Protein AF-Q9AFC3-F1 (afdb_monomer_lite)

Sequence (110 aa):
VQGFGNVGSNTAKHLERMSGNILSISEYDKEKGVYTIYNENGFNISELISHFEKYNTLYNYKNAKHISIDQFYSLDVDVIIPCALENSITEDEAQKIRAKLIVEGANGPT

pLDDT: mean 95.54, std 3.53, range [75.62, 98.69]

Structure (mmCIF, N/CA/C/O backbone):
data_AF-Q9AFC3-F1
#
_entry.id   AF-Q9AFC3-F1
#
loop_
_atom_site.group_PDB
_atom_site.id
_atom_site.type_symbol
_atom_site.label_atom_id
_atom_site.label_alt_id
_atom_site.label_comp_id
_atom_site.label_asym_id
_atom_site.label_entity_id
_atom_site.label_seq_id
_atom_site.pdbx_PDB_ins_code
_atom_site.Cartn_x
_atom_site.Cartn_y
_atom_site.Cartn_z
_atom_site.occupancy
_atom_site.B_iso_or_equiv
_atom_site.auth_seq_id
_atom_site.auth_comp_id
_atom_site.auth_asym_id
_atom_site.auth_atom_id
_atom_site.pdbx_PDB_model_num
ATOM 1 N N . VAL A 1 1 ? -2.226 -3.101 0.199 1.00 97.69 1 VAL A N 1
ATOM 2 C CA . VAL A 1 1 ? -0.898 -3.511 0.725 1.00 97.69 1 VAL A CA 1
ATOM 3 C C . VAL A 1 1 ? -0.185 -2.266 1.226 1.00 97.69 1 VAL A C 1
ATOM 5 O O . VAL A 1 1 ? -0.224 -1.261 0.531 1.00 97.69 1 VAL A O 1
ATOM 8 N N . GLN A 1 2 ? 0.395 -2.283 2.420 1.00 97.69 2 GLN A N 1
ATOM 9 C CA . GLN A 1 2 ? 1.162 -1.153 2.954 1.00 97.69 2 GLN A CA 1
ATOM 10 C C . GLN A 1 2 ? 2.640 -1.553 2.997 1.00 97.69 2 GLN A C 1
ATOM 12 O O . GLN A 1 2 ? 2.987 -2.544 3.626 1.00 97.69 2 GLN A O 1
ATOM 17 N N . GLY A 1 3 ? 3.493 -0.804 2.308 1.00 96.75 3 GLY A N 1
ATOM 18 C CA . GLY A 1 3 ? 4.868 -1.173 1.986 1.00 96.75 3 GLY A CA 1
ATOM 19 C C . GLY A 1 3 ? 4.946 -1.971 0.683 1.00 96.75 3 GLY A C 1
ATOM 20 O O . GLY A 1 3 ? 4.213 -2.940 0.479 1.00 96.75 3 GLY A O 1
ATOM 21 N N . PHE A 1 4 ? 5.856 -1.575 -0.200 1.00 97.12 4 PHE A N 1
ATOM 22 C CA . PHE A 1 4 ? 6.107 -2.182 -1.508 1.00 97.12 4 PHE A CA 1
ATOM 23 C C . PHE A 1 4 ? 7.583 -2.570 -1.706 1.00 97.12 4 PHE A C 1
ATOM 25 O O . PHE A 1 4 ? 8.044 -2.787 -2.824 1.00 97.12 4 PHE A O 1
ATOM 32 N N . GLY A 1 5 ? 8.318 -2.742 -0.601 1.00 93.12 5 GLY A N 1
ATOM 33 C CA . GLY A 1 5 ? 9.630 -3.392 -0.578 1.00 93.12 5 GLY A CA 1
ATOM 34 C C . GLY A 1 5 ? 9.553 -4.907 -0.819 1.00 93.12 5 GLY A C 1
ATOM 35 O O . GLY A 1 5 ? 8.580 -5.421 -1.372 1.00 93.12 5 GLY A O 1
ATOM 36 N N . ASN A 1 6 ? 10.566 -5.659 -0.377 1.00 93.94 6 ASN A N 1
ATOM 37 C CA . ASN A 1 6 ? 10.685 -7.096 -0.672 1.00 93.94 6 ASN A CA 1
ATOM 38 C C . ASN A 1 6 ? 9.443 -7.917 -0.296 1.00 93.94 6 ASN A C 1
ATOM 40 O O . ASN A 1 6 ? 8.961 -8.690 -1.121 1.00 93.94 6 ASN A O 1
ATOM 44 N N . VAL A 1 7 ? 8.915 -7.756 0.921 1.00 96.00 7 VAL A N 1
ATOM 45 C CA . VAL A 1 7 ? 7.739 -8.518 1.370 1.00 96.00 7 VAL A CA 1
ATOM 46 C C . VAL A 1 7 ? 6.494 -8.067 0.609 1.00 96.00 7 VAL A C 1
ATOM 48 O O . VAL A 1 7 ? 5.853 -8.881 -0.047 1.00 96.00 7 VAL A O 1
ATOM 51 N N . GLY A 1 8 ? 6.185 -6.767 0.624 1.00 97.19 8 GLY A N 1
ATOM 52 C CA . GLY A 1 8 ? 4.963 -6.233 0.019 1.00 97.19 8 GLY A CA 1
ATOM 53 C C . GLY A 1 8 ? 4.844 -6.489 -1.487 1.00 97.19 8 GLY A C 1
ATOM 54 O O . GLY A 1 8 ? 3.800 -6.952 -1.950 1.00 97.19 8 GLY A O 1
ATOM 55 N N . SER A 1 9 ? 5.920 -6.266 -2.249 1.00 97.00 9 SER A N 1
ATOM 56 C CA . SER A 1 9 ? 5.934 -6.502 -3.702 1.00 97.00 9 SER A CA 1
ATOM 57 C C . SER A 1 9 ? 5.804 -7.987 -4.056 1.00 97.00 9 SER A C 1
ATOM 59 O O . SER A 1 9 ? 5.028 -8.343 -4.948 1.00 97.00 9 SER A O 1
ATOM 61 N N . ASN A 1 10 ? 6.485 -8.884 -3.331 1.00 97.06 10 ASN A N 1
ATOM 62 C CA . ASN A 1 10 ? 6.326 -10.323 -3.542 1.00 97.06 10 ASN A CA 1
ATOM 63 C C . ASN A 1 10 ? 4.928 -10.794 -3.143 1.00 97.06 10 ASN A C 1
ATOM 65 O O . ASN A 1 10 ? 4.335 -11.578 -3.883 1.00 97.06 10 ASN A O 1
ATOM 69 N N . THR A 1 11 ? 4.369 -10.305 -2.037 1.00 96.94 11 THR A N 1
ATOM 70 C CA . THR A 1 11 ? 2.993 -10.622 -1.640 1.00 96.94 11 THR A CA 1
ATOM 71 C C . THR A 1 11 ? 2.001 -10.195 -2.719 1.00 96.94 11 THR A C 1
ATOM 73 O O . THR A 1 11 ? 1.208 -11.019 -3.173 1.00 96.94 11 THR A O 1
ATOM 76 N N . ALA A 1 12 ? 2.095 -8.956 -3.215 1.00 97.19 12 ALA A N 1
ATOM 77 C CA . ALA A 1 12 ? 1.250 -8.470 -4.306 1.00 97.19 12 ALA A CA 1
ATOM 78 C C . ALA A 1 12 ? 1.373 -9.349 -5.566 1.00 97.19 12 ALA A C 1
ATOM 80 O O . ALA A 1 12 ? 0.366 -9.717 -6.167 1.00 97.19 12 ALA A O 1
ATOM 81 N N . LYS A 1 13 ? 2.596 -9.758 -5.927 1.00 96.69 13 LYS A N 1
ATOM 82 C CA . LYS A 1 13 ? 2.860 -10.625 -7.085 1.00 96.69 13 LYS A CA 1
ATOM 83 C C . LYS A 1 13 ? 2.240 -12.017 -6.945 1.00 96.69 13 LYS A C 1
ATOM 85 O O . LYS A 1 13 ? 1.757 -12.578 -7.926 1.00 96.69 13 LYS A O 1
ATOM 90 N N . HIS A 1 14 ? 2.272 -12.607 -5.750 1.00 96.31 14 HIS A N 1
ATOM 91 C CA . HIS A 1 14 ? 1.650 -13.913 -5.512 1.00 96.31 14 HIS A CA 1
ATOM 92 C C . HIS A 1 14 ? 0.124 -13.811 -5.484 1.00 96.31 14 HIS A C 1
ATOM 94 O O . HIS A 1 14 ? -0.539 -14.676 -6.050 1.00 96.31 14 HIS A O 1
ATOM 100 N N 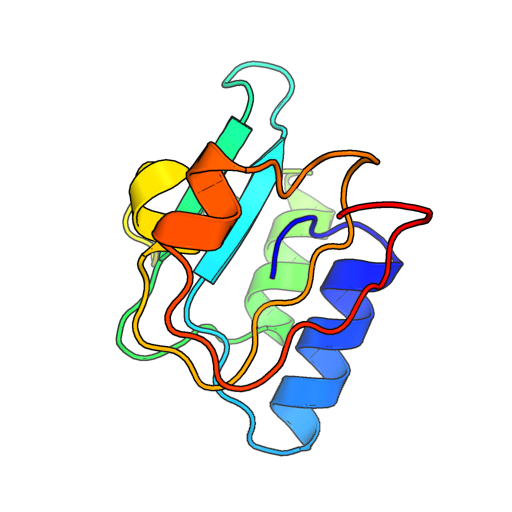. LEU A 1 15 ? -0.427 -12.733 -4.919 1.00 95.50 15 LEU A N 1
ATOM 101 C CA . LEU A 1 15 ? -1.866 -12.476 -4.947 1.00 95.50 15 LEU A CA 1
ATOM 102 C C . LEU A 1 15 ? -2.386 -12.301 -6.374 1.00 95.50 15 LEU A C 1
ATOM 104 O O . LEU A 1 15 ? -3.374 -12.940 -6.717 1.00 95.50 15 LEU A O 1
ATOM 108 N N . GLU A 1 16 ? -1.692 -11.541 -7.228 1.00 94.50 16 GLU A N 1
ATOM 109 C CA . GLU A 1 16 ? -2.050 -11.399 -8.650 1.00 94.50 16 GLU A CA 1
ATOM 110 C C . GLU A 1 16 ? -2.132 -12.771 -9.348 1.00 94.50 16 GLU A C 1
ATOM 112 O O . GLU A 1 16 ? -3.103 -13.071 -10.042 1.00 94.50 16 GLU A O 1
ATOM 117 N N . ARG A 1 17 ? -1.167 -13.668 -9.093 1.00 94.56 17 ARG A N 1
ATOM 118 C CA . ARG A 1 17 ? -1.172 -15.046 -9.634 1.00 94.56 17 ARG A CA 1
ATOM 119 C C . ARG A 1 17 ? -2.336 -15.896 -9.130 1.00 94.56 17 ARG A C 1
ATOM 121 O O . ARG A 1 17 ? -2.744 -16.833 -9.810 1.00 94.56 17 ARG A O 1
ATOM 128 N N . MET A 1 18 ? -2.860 -15.579 -7.952 1.00 95.00 18 MET A N 1
ATOM 129 C CA . MET A 1 18 ? -4.037 -16.219 -7.365 1.00 95.00 18 MET A CA 1
ATOM 130 C C . MET A 1 18 ? -5.347 -15.542 -7.796 1.00 95.00 18 MET A C 1
ATOM 132 O O . MET A 1 18 ? -6.390 -15.819 -7.214 1.00 95.00 18 MET A O 1
ATOM 136 N N . SER A 1 19 ? -5.314 -14.677 -8.820 1.00 93.69 19 SER A N 1
ATOM 137 C CA . SER A 1 19 ? -6.449 -13.849 -9.264 1.00 93.69 19 SER A CA 1
ATOM 138 C C . SER A 1 19 ? -6.939 -12.846 -8.210 1.00 93.69 19 SER A C 1
ATOM 140 O O . SER A 1 19 ? -8.065 -12.357 -8.285 1.00 93.69 19 SER A O 1
ATOM 142 N N . GLY A 1 20 ? -6.100 -12.532 -7.222 1.00 95.12 20 GLY A N 1
ATOM 143 C CA . GLY A 1 20 ? -6.339 -11.458 -6.270 1.00 95.12 20 GLY A CA 1
ATOM 144 C C . GLY A 1 20 ? -6.186 -10.101 -6.947 1.00 95.12 20 GLY A C 1
ATOM 145 O O . GLY A 1 20 ? -5.254 -9.886 -7.721 1.00 95.12 20 GLY A O 1
ATOM 146 N N . ASN A 1 21 ? -7.096 -9.181 -6.633 1.00 96.25 21 ASN A N 1
ATOM 147 C CA . ASN A 1 21 ? -7.078 -7.837 -7.188 1.00 96.25 21 ASN A CA 1
ATOM 148 C C . ASN A 1 21 ? -6.458 -6.840 -6.198 1.00 96.25 21 ASN A C 1
ATOM 150 O O . ASN A 1 21 ? -6.970 -6.655 -5.093 1.00 96.25 21 ASN A O 1
ATOM 154 N N . ILE A 1 22 ? -5.357 -6.189 -6.578 1.00 97.88 22 ILE A N 1
ATOM 155 C CA . ILE A 1 22 ? -4.672 -5.225 -5.713 1.00 97.88 22 ILE A CA 1
ATOM 156 C C . ILE A 1 22 ? -5.177 -3.828 -6.060 1.00 97.88 22 ILE A C 1
ATOM 158 O O . ILE A 1 22 ? -4.781 -3.250 -7.070 1.00 97.88 22 ILE A O 1
ATOM 162 N N . LEU A 1 23 ? -6.029 -3.277 -5.196 1.00 98.19 23 LEU A N 1
ATOM 163 C CA . LEU A 1 23 ? -6.634 -1.957 -5.406 1.00 98.19 23 LEU A CA 1
ATOM 164 C C . LEU A 1 23 ? -5.758 -0.799 -4.925 1.00 98.19 23 LEU A C 1
ATOM 166 O O . LEU A 1 23 ? -5.877 0.315 -5.429 1.00 98.19 23 LEU A O 1
ATOM 170 N N . SER A 1 24 ? -4.908 -1.025 -3.919 1.00 98.44 24 SER A N 1
ATOM 171 C CA . SER A 1 24 ? -4.147 0.054 -3.288 1.00 98.44 24 SER A CA 1
ATOM 172 C C . SER A 1 24 ? -2.810 -0.385 -2.704 1.00 98.44 24 SER A C 1
ATOM 174 O O . SER A 1 24 ? -2.695 -1.460 -2.095 1.00 98.44 24 SER A O 1
ATOM 176 N N . ILE A 1 25 ? -1.815 0.489 -2.865 1.00 98.38 25 ILE A N 1
ATOM 177 C CA . ILE A 1 25 ? -0.481 0.379 -2.276 1.00 98.38 25 ILE A CA 1
ATOM 178 C C . ILE A 1 25 ? -0.151 1.691 -1.564 1.00 98.38 25 ILE A C 1
ATOM 180 O O . ILE A 1 25 ? -0.213 2.756 -2.178 1.00 98.38 25 ILE A O 1
ATOM 184 N N . SER A 1 26 ? 0.209 1.604 -0.286 1.00 98.12 26 SER A N 1
ATOM 185 C CA . SER A 1 26 ? 0.786 2.716 0.475 1.00 98.12 26 SER A CA 1
ATOM 186 C C . SER A 1 26 ? 2.294 2.526 0.599 1.00 98.12 26 SER A C 1
ATOM 188 O O . SER A 1 26 ? 2.739 1.407 0.844 1.00 98.12 26 SER A O 1
ATOM 190 N N . GLU A 1 27 ? 3.081 3.579 0.401 1.00 97.62 27 GLU A N 1
ATOM 191 C CA . GLU A 1 27 ? 4.545 3.528 0.411 1.00 97.62 27 GLU A CA 1
ATOM 192 C C . GLU A 1 27 ? 5.139 4.876 0.854 1.00 97.62 27 GLU A C 1
ATOM 194 O O . GLU A 1 27 ? 4.459 5.901 0.885 1.00 97.62 27 GLU A O 1
ATOM 199 N N . TYR A 1 28 ? 6.418 4.875 1.214 1.00 96.38 28 TYR A N 1
ATOM 200 C CA . TYR A 1 28 ? 7.199 6.056 1.544 1.00 96.38 28 TYR A CA 1
ATOM 201 C C . TYR A 1 28 ? 8.075 6.504 0.368 1.00 96.38 28 TYR A C 1
ATOM 203 O O . TYR A 1 28 ? 8.830 5.730 -0.220 1.00 96.38 28 TYR A O 1
ATOM 211 N N . ASP A 1 29 ? 8.008 7.792 0.049 1.00 95.81 29 ASP A N 1
ATOM 212 C CA . ASP A 1 29 ? 8.916 8.476 -0.865 1.00 95.81 29 ASP A CA 1
ATOM 213 C C . ASP A 1 29 ? 9.788 9.460 -0.075 1.00 95.81 29 ASP A C 1
ATOM 215 O O . ASP A 1 29 ? 9.312 10.148 0.829 1.00 95.81 29 ASP A O 1
ATOM 219 N N . LYS A 1 30 ? 11.072 9.559 -0.431 1.00 93.94 30 LYS A N 1
ATOM 220 C CA . LYS A 1 30 ? 12.036 10.408 0.289 1.00 93.94 30 LYS A CA 1
ATOM 221 C C . LYS A 1 30 ? 11.688 11.898 0.244 1.00 93.94 30 LYS A C 1
ATOM 223 O O . LYS A 1 30 ? 12.013 12.616 1.184 1.00 93.94 30 LYS A O 1
ATOM 228 N N . GLU A 1 31 ? 11.069 12.368 -0.836 1.00 95.62 31 GLU A N 1
ATOM 229 C CA . GLU A 1 31 ? 10.727 13.780 -1.032 1.00 95.62 31 GLU A CA 1
ATOM 230 C C . GLU A 1 31 ? 9.266 14.080 -0.690 1.00 95.62 31 GLU A C 1
ATOM 232 O O . GLU A 1 31 ? 8.944 15.204 -0.304 1.00 95.62 31 GLU A O 1
ATOM 237 N N . LYS A 1 32 ? 8.368 13.103 -0.865 1.00 95.38 32 LYS A N 1
ATOM 238 C CA . LYS A 1 32 ? 6.918 13.291 -0.672 1.00 95.38 32 LYS A CA 1
ATOM 239 C C . LYS A 1 32 ? 6.399 12.771 0.664 1.00 95.38 32 LYS A C 1
ATOM 241 O O . LYS A 1 32 ? 5.286 13.123 1.043 1.00 95.38 32 LYS A O 1
ATOM 246 N N . GLY A 1 33 ? 7.192 11.979 1.382 1.00 96.12 33 GLY A N 1
ATOM 247 C CA . GLY A 1 33 ? 6.753 11.275 2.581 1.00 96.12 33 GLY A CA 1
ATOM 248 C C . GLY A 1 33 ? 5.869 10.076 2.241 1.00 96.12 33 GLY A C 1
ATOM 249 O O . GLY A 1 33 ? 5.990 9.484 1.170 1.00 96.12 33 GLY A O 1
ATOM 250 N N . VAL A 1 34 ? 4.982 9.703 3.165 1.00 96.31 34 VAL A N 1
ATOM 251 C CA . VAL A 1 34 ? 4.013 8.621 2.941 1.00 96.31 34 VAL A CA 1
ATOM 252 C C . VAL A 1 34 ? 2.992 9.053 1.891 1.00 96.31 34 VAL A C 1
ATOM 254 O O . VAL A 1 34 ? 2.384 10.117 1.998 1.00 96.31 34 VAL A O 1
ATOM 257 N N . TYR A 1 35 ? 2.775 8.204 0.896 1.00 98.00 35 TYR A N 1
ATOM 258 C CA . TYR A 1 35 ? 1.757 8.378 -0.130 1.00 98.00 35 TYR A CA 1
ATOM 259 C C . TYR A 1 35 ? 1.032 7.058 -0.374 1.00 98.00 35 TYR A C 1
ATOM 261 O O . TYR A 1 35 ? 1.533 5.977 -0.065 1.00 98.00 35 TYR A O 1
ATOM 269 N N . THR A 1 36 ? -0.162 7.145 -0.950 1.00 98.56 36 THR A N 1
ATOM 270 C CA . THR A 1 36 ? -0.954 5.964 -1.280 1.00 98.56 36 THR A CA 1
ATOM 271 C C . THR A 1 36 ? -1.522 6.098 -2.677 1.00 98.56 36 THR A C 1
ATOM 273 O O . THR A 1 36 ? -2.210 7.070 -2.989 1.00 98.56 36 THR A O 1
ATOM 276 N N . ILE A 1 37 ? -1.267 5.084 -3.499 1.00 98.62 37 ILE A N 1
ATOM 277 C CA . ILE A 1 37 ? -1.867 4.942 -4.820 1.00 98.62 37 ILE A CA 1
ATOM 278 C C . ILE A 1 37 ? -3.097 4.034 -4.759 1.00 98.62 37 ILE A C 1
ATOM 280 O O . ILE A 1 37 ? -3.130 3.041 -4.026 1.00 98.62 37 ILE A O 1
ATOM 284 N N . TYR A 1 38 ? -4.111 4.364 -5.550 1.00 98.69 38 TYR A N 1
ATOM 285 C CA . TYR A 1 38 ? -5.368 3.630 -5.631 1.00 98.69 38 TYR A CA 1
ATOM 286 C C . TYR A 1 38 ? -5.867 3.516 -7.073 1.00 98.69 38 TYR A C 1
ATOM 288 O O . TYR A 1 38 ? -5.822 4.482 -7.842 1.00 98.69 38 TYR A O 1
ATOM 296 N N . ASN A 1 39 ? -6.376 2.337 -7.418 1.00 98.12 39 ASN A N 1
ATOM 297 C CA . ASN A 1 39 ? -7.103 2.074 -8.649 1.00 98.12 39 ASN A CA 1
ATOM 298 C C . ASN A 1 39 ? -8.279 1.137 -8.351 1.00 98.12 39 ASN A C 1
ATOM 300 O O . ASN A 1 39 ? -8.086 -0.020 -7.987 1.00 98.12 39 ASN A O 1
ATOM 304 N N . GLU A 1 40 ? -9.498 1.636 -8.555 1.00 96.19 40 GLU A N 1
ATOM 305 C CA . GLU A 1 40 ? -10.749 0.886 -8.367 1.00 96.19 40 GLU A CA 1
ATOM 306 C C . GLU A 1 40 ? -10.856 -0.362 -9.256 1.00 96.19 40 GLU A C 1
ATOM 308 O O . GLU A 1 40 ? -11.508 -1.330 -8.881 1.00 96.19 40 GLU A O 1
ATOM 313 N N . ASN A 1 41 ? -10.171 -0.366 -10.403 1.00 95.50 41 ASN A N 1
ATOM 314 C CA . ASN A 1 41 ? -10.123 -1.508 -11.314 1.00 95.50 41 ASN A CA 1
ATOM 315 C C . ASN A 1 41 ? -8.962 -2.465 -11.009 1.00 95.50 41 ASN A C 1
ATOM 317 O O . ASN A 1 41 ? -8.869 -3.516 -11.638 1.00 95.50 41 ASN A O 1
ATO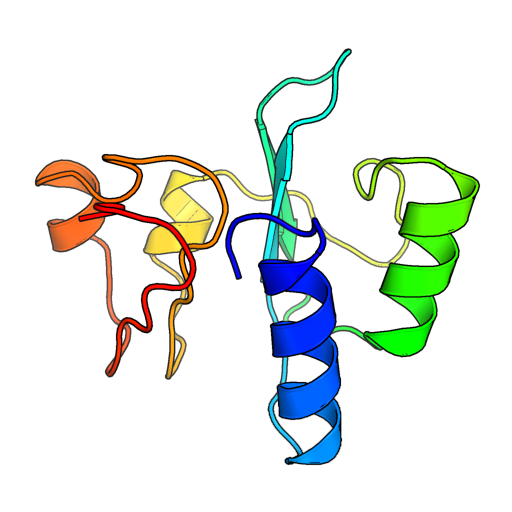M 321 N N . GLY A 1 42 ? -8.093 -2.121 -10.055 1.00 96.81 42 GLY A N 1
ATOM 322 C CA . GLY A 1 42 ? -6.898 -2.891 -9.740 1.00 96.81 42 GLY A CA 1
ATOM 323 C C . GLY A 1 42 ? -5.644 -2.491 -10.499 1.00 96.81 42 GLY A C 1
ATOM 324 O O . GLY A 1 42 ? -5.685 -1.820 -11.530 1.00 96.81 42 GLY A O 1
ATOM 325 N N . PHE A 1 43 ? -4.503 -2.929 -9.982 1.00 97.56 43 PHE A N 1
ATOM 326 C CA . PHE A 1 43 ? -3.194 -2.718 -10.588 1.00 97.56 43 PHE A CA 1
ATOM 327 C C . PHE A 1 43 ? -2.676 -3.963 -11.310 1.00 97.56 43 PHE A C 1
ATOM 329 O O . PHE A 1 43 ? -2.816 -5.076 -10.812 1.00 97.56 43 PHE A O 1
ATOM 336 N N . ASN A 1 44 ? -1.984 -3.753 -12.436 1.00 96.00 44 ASN A N 1
ATOM 337 C CA . ASN A 1 44 ? -1.074 -4.751 -12.995 1.00 96.00 44 ASN A CA 1
ATOM 338 C C . ASN A 1 44 ? 0.214 -4.739 -12.162 1.00 96.00 44 ASN A C 1
ATOM 340 O O . ASN A 1 44 ? 1.036 -3.826 -12.274 1.00 96.00 44 ASN A O 1
ATOM 344 N N . ILE A 1 45 ? 0.388 -5.731 -11.294 1.00 96.62 45 ILE A N 1
ATOM 345 C CA . ILE A 1 45 ? 1.485 -5.750 -10.325 1.00 96.62 45 ILE A CA 1
ATOM 346 C C . ILE A 1 45 ? 2.834 -5.923 -11.007 1.00 96.62 45 ILE A C 1
ATOM 348 O O . ILE A 1 45 ? 3.815 -5.317 -10.581 1.00 96.62 45 ILE A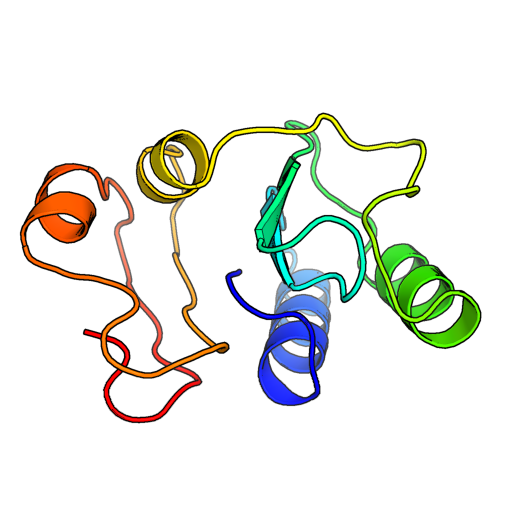 O 1
ATOM 352 N N . SER A 1 46 ? 2.892 -6.685 -12.096 1.00 93.88 46 SER A N 1
ATOM 353 C CA . SER A 1 46 ? 4.123 -6.842 -12.875 1.00 93.88 46 SER A CA 1
ATOM 354 C C . SER A 1 46 ? 4.610 -5.508 -13.472 1.00 93.88 46 SER A C 1
ATOM 356 O O . SER A 1 46 ? 5.812 -5.220 -13.460 1.00 93.88 46 SER A O 1
ATOM 358 N N . GLU A 1 47 ? 3.687 -4.657 -13.929 1.00 95.94 47 GLU A N 1
ATOM 359 C CA . GLU A 1 47 ? 3.986 -3.295 -14.385 1.00 95.94 47 GLU A CA 1
ATOM 360 C C . GLU A 1 47 ? 4.420 -2.386 -13.226 1.00 95.94 47 GLU A C 1
ATOM 362 O O . GLU A 1 47 ? 5.428 -1.687 -13.342 1.00 95.94 47 GLU A O 1
ATOM 367 N N . LEU A 1 48 ? 3.712 -2.427 -12.090 1.00 97.19 48 LEU A N 1
ATOM 368 C CA . LEU A 1 48 ? 4.053 -1.622 -10.910 1.00 97.19 48 LEU A CA 1
ATOM 369 C C . LEU A 1 48 ? 5.431 -1.968 -10.345 1.00 97.19 48 LEU A C 1
ATOM 371 O O . LEU A 1 48 ? 6.175 -1.061 -9.983 1.00 97.19 48 LEU A O 1
ATOM 375 N N . ILE A 1 49 ? 5.790 -3.254 -10.298 1.00 96.88 49 ILE A N 1
ATOM 376 C CA . ILE A 1 49 ? 7.129 -3.695 -9.887 1.00 96.88 49 ILE A CA 1
ATOM 377 C C . ILE A 1 49 ? 8.178 -3.110 -10.834 1.00 96.88 49 ILE A C 1
ATOM 379 O O . ILE A 1 49 ? 9.128 -2.489 -10.370 1.00 96.88 49 ILE A O 1
ATOM 383 N N . SER A 1 50 ? 7.965 -3.216 -12.150 1.00 96.50 50 SER A N 1
ATOM 384 C CA . SER A 1 50 ? 8.892 -2.666 -13.151 1.00 96.50 50 SER A CA 1
ATOM 385 C C . SER A 1 50 ? 9.051 -1.143 -13.020 1.00 96.50 50 SER A C 1
ATOM 387 O O . SER A 1 50 ? 10.146 -0.601 -13.176 1.00 96.50 50 SER A O 1
ATOM 389 N N . HIS A 1 51 ? 7.960 -0.431 -12.717 1.00 97.50 51 HIS A N 1
ATOM 390 C CA . HIS A 1 51 ? 7.986 1.007 -12.445 1.00 97.50 51 HIS A CA 1
ATOM 391 C C . HIS A 1 51 ? 8.760 1.317 -11.160 1.00 97.50 51 HIS A C 1
ATOM 393 O O . HIS A 1 51 ? 9.628 2.191 -11.163 1.00 97.50 51 HIS A O 1
ATOM 399 N N . PHE A 1 52 ? 8.486 0.588 -10.078 1.00 96.62 52 PHE A N 1
ATOM 400 C CA . PHE A 1 52 ? 9.149 0.784 -8.793 1.00 96.62 52 PHE A CA 1
ATOM 401 C C . PHE A 1 52 ? 10.649 0.491 -8.868 1.00 96.62 52 PHE A C 1
ATOM 403 O O . PHE A 1 52 ? 11.437 1.285 -8.374 1.00 96.62 52 PHE A O 1
ATOM 410 N N . GLU A 1 53 ? 11.070 -0.569 -9.558 1.00 95.69 53 GLU A N 1
ATOM 411 C CA . GLU A 1 53 ? 12.490 -0.879 -9.779 1.00 95.69 53 GLU A CA 1
ATOM 412 C C . GLU A 1 53 ? 13.210 0.229 -10.559 1.00 95.69 53 GLU A C 1
ATOM 414 O O . GLU A 1 53 ? 14.372 0.536 -10.293 1.00 95.69 53 GLU A O 1
ATOM 419 N N . LYS A 1 54 ? 12.518 0.865 -11.512 1.00 96.62 54 LYS A N 1
ATOM 420 C CA . LYS A 1 54 ? 13.093 1.919 -12.352 1.00 96.62 54 LYS A CA 1
ATOM 421 C C . LYS A 1 54 ? 13.186 3.273 -11.651 1.00 96.62 54 LYS A C 1
ATOM 423 O O . LYS A 1 54 ? 14.155 4.001 -11.864 1.00 96.62 54 LYS A O 1
ATOM 428 N N . TYR A 1 55 ? 12.160 3.647 -10.892 1.00 95.62 55 TYR A N 1
ATOM 429 C CA . TYR A 1 55 ? 12.030 4.993 -10.323 1.00 95.62 55 TYR A CA 1
ATOM 430 C C . TYR A 1 55 ? 12.230 5.036 -8.807 1.00 95.62 55 TYR A C 1
ATOM 432 O O . TYR A 1 55 ? 12.336 6.122 -8.245 1.00 95.62 55 TYR A O 1
ATOM 440 N N . ASN A 1 56 ? 12.288 3.876 -8.148 1.00 95.19 56 ASN A N 1
ATOM 441 C CA . ASN A 1 56 ? 12.345 3.715 -6.694 1.00 95.19 56 ASN A CA 1
ATOM 442 C C . ASN A 1 56 ? 11.194 4.429 -5.955 1.00 95.19 56 ASN A C 1
ATOM 444 O O . ASN A 1 56 ? 11.336 4.856 -4.811 1.00 95.19 56 ASN A O 1
ATOM 448 N N . THR A 1 57 ? 10.066 4.609 -6.643 1.00 97.19 57 THR A N 1
ATOM 449 C CA . THR A 1 57 ? 8.842 5.228 -6.136 1.00 97.19 57 THR A CA 1
ATOM 450 C C . THR A 1 57 ? 7.682 4.890 -7.069 1.00 97.19 57 THR A C 1
ATOM 452 O O . THR A 1 57 ? 7.870 4.716 -8.273 1.00 97.19 57 THR A O 1
ATOM 455 N N . LEU A 1 58 ? 6.475 4.798 -6.519 1.00 97.44 58 LEU A N 1
ATOM 456 C CA . LEU A 1 58 ? 5.211 4.691 -7.248 1.00 97.44 58 LEU A CA 1
ATOM 457 C C . LEU A 1 58 ? 4.478 6.041 -7.314 1.00 97.44 58 LEU A C 1
ATOM 459 O O . LEU A 1 58 ? 3.435 6.135 -7.957 1.00 97.44 58 LEU A O 1
ATOM 463 N N . TYR A 1 59 ? 5.003 7.098 -6.682 1.00 97.31 59 TYR A N 1
ATOM 464 C CA . TYR A 1 59 ? 4.315 8.389 -6.560 1.00 97.31 59 TYR A CA 1
ATOM 465 C C . TYR A 1 59 ? 3.921 8.992 -7.920 1.00 97.31 59 TYR A C 1
ATOM 467 O O . TYR A 1 59 ? 2.857 9.591 -8.070 1.00 97.31 59 TYR A O 1
ATOM 475 N N . ASN A 1 60 ? 4.771 8.813 -8.932 1.00 95.25 60 ASN A N 1
ATOM 476 C CA . ASN A 1 60 ? 4.576 9.310 -10.295 1.00 95.25 60 ASN A CA 1
ATOM 477 C C . ASN A 1 60 ? 3.948 8.274 -11.250 1.00 95.25 60 ASN A C 1
ATOM 479 O O . ASN A 1 60 ? 3.981 8.470 -12.470 1.00 95.25 60 ASN A O 1
ATOM 483 N N . TYR A 1 61 ? 3.399 7.172 -10.729 1.00 97.12 61 TYR A N 1
ATOM 484 C CA . TYR A 1 61 ? 2.711 6.177 -11.544 1.00 97.12 61 TYR A CA 1
ATOM 485 C C . TYR A 1 61 ? 1.408 6.762 -12.108 1.00 97.12 61 TYR A C 1
ATOM 487 O O . TYR A 1 61 ? 0.498 7.134 -11.371 1.00 97.12 61 TYR A O 1
ATOM 495 N N . LYS A 1 62 ? 1.325 6.880 -13.439 1.00 92.25 62 LYS A N 1
ATOM 496 C CA . LYS A 1 62 ? 0.272 7.660 -14.118 1.00 92.25 62 LYS A CA 1
ATOM 497 C C . LYS A 1 62 ? -1.124 7.047 -14.018 1.00 92.25 62 LYS A C 1
ATOM 499 O O . LYS A 1 62 ? -2.104 7.780 -14.086 1.00 92.25 62 LYS A O 1
ATOM 504 N N . ASN A 1 63 ? -1.217 5.728 -13.863 1.00 92.69 63 ASN A N 1
ATOM 505 C CA . ASN A 1 63 ? -2.487 5.000 -13.856 1.00 92.69 63 ASN A CA 1
ATOM 506 C C . ASN A 1 63 ? -3.013 4.783 -12.426 1.00 92.69 63 ASN A C 1
ATOM 508 O O . ASN A 1 63 ? -3.601 3.747 -12.124 1.00 92.69 63 ASN A O 1
ATOM 512 N N . ALA A 1 64 ? -2.769 5.746 -11.534 1.00 97.19 64 ALA A N 1
ATOM 513 C CA . ALA A 1 64 ? -3.226 5.721 -10.153 1.00 97.19 64 ALA A CA 1
ATOM 514 C C . ALA A 1 64 ? -3.805 7.069 -9.720 1.00 97.19 64 ALA A C 1
ATOM 516 O O . ALA A 1 64 ? -3.327 8.135 -10.110 1.00 97.19 64 ALA A O 1
ATOM 517 N N . LYS A 1 65 ? -4.807 7.005 -8.842 1.00 98.06 65 LYS A N 1
ATOM 518 C CA . LYS A 1 65 ? -5.249 8.140 -8.028 1.00 98.06 65 LYS A CA 1
ATOM 519 C C . LYS A 1 65 ? -4.427 8.165 -6.739 1.00 98.06 65 LYS A C 1
ATOM 521 O O . LYS A 1 65 ? -4.089 7.109 -6.210 1.00 98.06 65 LYS A O 1
ATOM 526 N N . HIS A 1 66 ? -4.154 9.357 -6.219 1.00 98.31 66 HIS A N 1
ATOM 527 C CA . HIS A 1 66 ? -3.611 9.517 -4.869 1.00 98.31 66 HIS A CA 1
ATOM 528 C C . HIS A 1 66 ? -4.755 9.612 -3.862 1.00 98.31 66 HIS A C 1
ATOM 530 O O . HIS A 1 66 ? -5.706 10.363 -4.082 1.00 98.31 66 HIS A O 1
ATOM 536 N N . ILE A 1 67 ? -4.651 8.854 -2.774 1.00 98.44 67 ILE A N 1
ATOM 537 C CA . ILE A 1 67 ? -5.582 8.888 -1.638 1.00 98.44 67 ILE A CA 1
ATOM 538 C C . ILE A 1 67 ? -4.802 9.081 -0.335 1.00 98.44 67 ILE A C 1
ATOM 540 O O . ILE A 1 67 ? -3.590 8.856 -0.287 1.00 98.44 67 ILE A O 1
ATOM 544 N N . SER A 1 68 ? -5.478 9.510 0.730 1.00 97.75 68 SER A N 1
ATOM 545 C 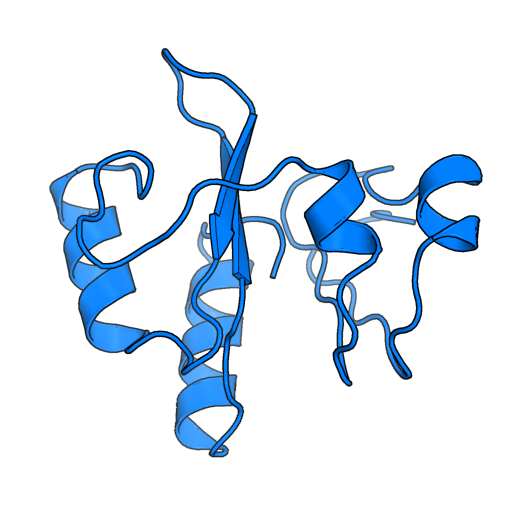CA . SER A 1 68 ? -4.851 9.601 2.051 1.00 97.75 68 SER A CA 1
ATOM 546 C C . SER A 1 68 ? -4.622 8.216 2.667 1.00 97.75 68 SER A C 1
ATOM 548 O O . SER A 1 68 ? -5.233 7.221 2.270 1.00 97.75 68 SER A O 1
ATOM 550 N N . ILE A 1 69 ? -3.753 8.150 3.677 1.00 95.62 69 ILE A N 1
ATOM 551 C CA . ILE A 1 69 ? -3.561 6.926 4.464 1.00 95.62 69 ILE A CA 1
ATOM 552 C C . ILE A 1 69 ? -4.828 6.543 5.254 1.00 95.62 69 ILE A C 1
ATOM 554 O O . ILE A 1 69 ? -5.166 5.369 5.352 1.00 95.62 69 ILE A O 1
ATOM 558 N N . ASP A 1 70 ? -5.609 7.518 5.724 1.00 96.12 70 ASP A N 1
ATOM 559 C CA . ASP A 1 70 ? -6.905 7.240 6.360 1.00 96.12 70 ASP A CA 1
ATOM 560 C C . ASP A 1 70 ? -7.890 6.586 5.387 1.00 96.12 70 ASP A C 1
ATOM 562 O O . ASP A 1 70 ? -8.626 5.663 5.748 1.00 96.12 70 ASP A O 1
ATOM 566 N N . GLN A 1 71 ? -7.889 7.046 4.131 1.00 97.75 71 GLN A N 1
ATOM 567 C CA . GLN A 1 71 ? -8.698 6.444 3.077 1.00 97.75 71 GLN A CA 1
ATOM 568 C C . GLN A 1 71 ? -8.242 5.016 2.782 1.00 97.75 71 GLN A C 1
ATOM 570 O O . GLN A 1 71 ? -9.106 4.164 2.620 1.00 97.75 71 GLN A O 1
ATOM 575 N N . PHE A 1 72 ? -6.930 4.742 2.775 1.00 97.94 72 PHE A N 1
ATOM 576 C CA . PHE A 1 72 ? -6.376 3.390 2.617 1.00 97.94 72 PHE A CA 1
ATOM 577 C C . PHE A 1 72 ? -6.943 2.406 3.646 1.00 97.94 72 PHE A C 1
ATOM 579 O O . PHE A 1 72 ? -7.451 1.353 3.261 1.00 97.94 72 PHE A O 1
ATOM 586 N N . TYR A 1 73 ? -6.900 2.757 4.935 1.00 97.56 73 TYR A N 1
ATOM 587 C CA . TYR A 1 73 ? -7.420 1.891 6.000 1.00 97.56 73 TYR A CA 1
ATOM 588 C C . TYR A 1 73 ? -8.941 1.736 5.954 1.00 97.56 73 TYR A C 1
ATOM 590 O O . TYR A 1 73 ? -9.462 0.711 6.377 1.00 97.56 73 TYR A O 1
ATOM 598 N N . SER A 1 74 ? -9.647 2.717 5.389 1.00 97.62 74 SER A N 1
ATOM 599 C CA . SER A 1 74 ? -11.108 2.704 5.260 1.00 97.62 74 SER A CA 1
ATOM 600 C C . SER A 1 74 ? -11.626 1.999 3.997 1.00 97.62 74 SER A C 1
A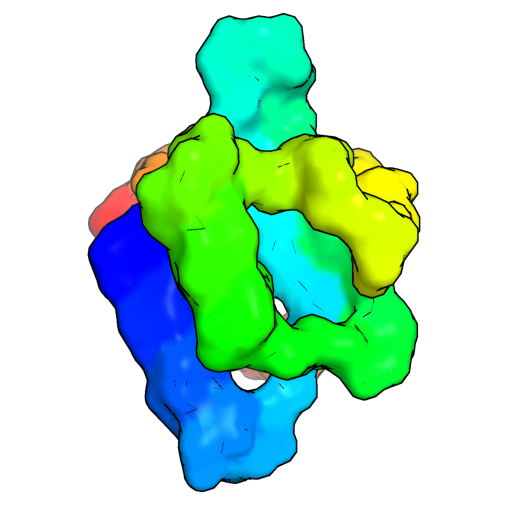TOM 602 O O . SER A 1 74 ? -12.844 1.948 3.796 1.00 97.62 74 SER A O 1
ATOM 604 N N . LEU A 1 75 ? -10.743 1.508 3.114 1.00 97.81 75 LEU A N 1
ATOM 605 C CA . LEU A 1 75 ? -11.152 0.847 1.872 1.00 97.81 75 LEU A CA 1
ATOM 606 C C . LEU A 1 75 ? -11.976 -0.413 2.166 1.00 97.81 75 LEU A C 1
ATOM 608 O O . LEU A 1 75 ? -11.656 -1.201 3.056 1.00 97.81 75 LEU A O 1
ATOM 612 N N . ASP A 1 76 ? -13.024 -0.616 1.370 1.00 97.00 76 ASP A N 1
ATOM 613 C CA . ASP A 1 76 ? -13.807 -1.849 1.380 1.00 97.00 76 ASP A CA 1
ATOM 614 C C . ASP A 1 76 ? -13.060 -2.922 0.578 1.00 97.00 76 ASP A C 1
ATOM 616 O O . ASP A 1 76 ? -13.106 -2.958 -0.652 1.00 97.00 76 ASP A O 1
ATOM 620 N N . VAL A 1 77 ? -12.269 -3.730 1.283 1.00 97.50 77 VAL A N 1
ATOM 621 C CA . VAL A 1 77 ? -11.416 -4.782 0.718 1.00 97.50 77 VAL A CA 1
ATOM 622 C C . VAL A 1 77 ? -11.556 -6.056 1.530 1.00 97.50 77 VAL A C 1
ATOM 624 O O . VAL A 1 77 ? -11.875 -6.020 2.712 1.00 97.50 77 VAL A O 1
ATOM 627 N N . ASP A 1 78 ? -11.248 -7.204 0.935 1.00 97.69 78 ASP A N 1
ATOM 628 C CA . ASP A 1 78 ? -11.245 -8.457 1.691 1.00 97.69 78 ASP A CA 1
ATOM 629 C C . ASP A 1 78 ? -10.042 -8.564 2.641 1.00 97.69 78 ASP A C 1
ATOM 631 O O . ASP A 1 78 ? -10.172 -9.123 3.732 1.00 97.69 78 ASP A O 1
ATOM 635 N N . VAL A 1 79 ? -8.879 -8.028 2.243 1.00 97.50 79 VAL A N 1
ATOM 636 C CA . VAL A 1 79 ? -7.607 -8.206 2.960 1.00 97.50 79 VAL A CA 1
ATOM 637 C C . VAL A 1 79 ? -6.795 -6.910 3.013 1.00 97.50 79 VAL A C 1
ATOM 639 O O . VAL A 1 79 ? -6.552 -6.277 1.982 1.00 97.50 79 VAL A O 1
ATOM 642 N N . ILE A 1 80 ? -6.292 -6.563 4.200 1.00 97.69 80 ILE A N 1
ATOM 643 C CA . ILE A 1 80 ? -5.221 -5.573 4.392 1.00 97.69 80 ILE A CA 1
ATOM 644 C C . ILE A 1 80 ? -3.933 -6.302 4.774 1.00 97.69 80 ILE A C 1
ATOM 646 O O . ILE A 1 80 ? -3.940 -7.272 5.524 1.00 97.69 80 ILE A O 1
ATOM 650 N N . ILE A 1 81 ? -2.811 -5.845 4.222 1.00 97.81 81 ILE A N 1
ATOM 651 C CA . ILE A 1 81 ? -1.510 -6.497 4.388 1.00 97.81 81 ILE A CA 1
ATOM 652 C C . ILE A 1 81 ? -0.482 -5.431 4.770 1.00 97.81 81 ILE A C 1
ATOM 654 O O . ILE A 1 81 ? 0.024 -4.750 3.866 1.00 97.81 81 ILE A O 1
ATOM 658 N N . PRO A 1 82 ? -0.221 -5.222 6.072 1.00 97.00 82 PRO A N 1
ATOM 659 C CA . PRO A 1 82 ? 0.828 -4.326 6.532 1.00 97.00 82 PRO A CA 1
ATOM 660 C C . PRO A 1 82 ? 2.204 -4.993 6.424 1.00 97.00 82 PRO A C 1
ATOM 662 O O . PRO A 1 82 ? 2.451 -6.068 6.967 1.00 97.00 82 PRO A O 1
ATOM 665 N N . CYS A 1 83 ? 3.107 -4.369 5.673 1.00 94.69 83 CYS A N 1
ATOM 666 C CA . CYS A 1 83 ? 4.454 -4.857 5.350 1.00 94.69 83 CYS A CA 1
ATOM 667 C C . CYS A 1 83 ? 5.523 -3.752 5.445 1.00 94.69 83 CYS A C 1
ATOM 669 O O . CYS A 1 83 ? 6.621 -3.937 4.919 1.00 94.69 83 CYS A O 1
ATOM 671 N N . ALA A 1 84 ? 5.203 -2.601 6.044 1.00 90.56 84 ALA A N 1
ATOM 672 C CA . ALA A 1 84 ? 6.095 -1.444 6.106 1.00 90.56 84 ALA A CA 1
ATOM 673 C C . ALA A 1 84 ? 6.813 -1.339 7.459 1.00 90.56 84 ALA A C 1
ATOM 675 O O . ALA A 1 84 ? 7.963 -1.756 7.579 1.00 90.56 84 ALA A O 1
ATOM 676 N N . LEU A 1 85 ? 6.140 -0.777 8.464 1.00 88.94 85 LEU A N 1
ATOM 677 C CA . LEU A 1 85 ? 6.701 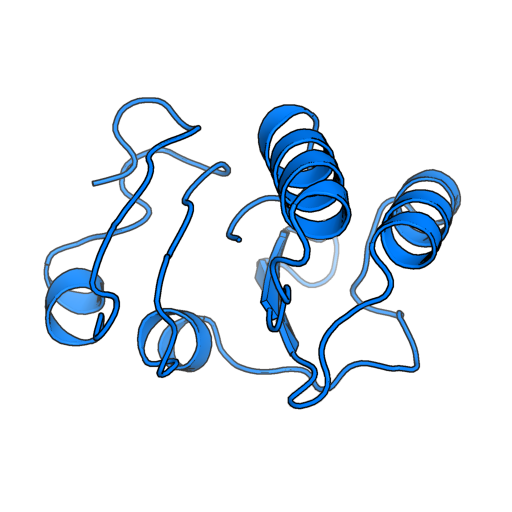-0.476 9.781 1.00 88.94 85 LEU A CA 1
ATOM 678 C C . LEU A 1 85 ? 5.864 -1.117 10.893 1.00 88.94 85 LEU A C 1
ATOM 680 O O . LEU A 1 85 ? 4.685 -1.423 10.697 1.00 88.94 85 LEU A O 1
ATOM 684 N N . GLU A 1 86 ? 6.479 -1.289 12.061 1.00 86.62 86 GLU A N 1
ATOM 685 C CA . GLU A 1 86 ? 5.781 -1.615 13.310 1.00 86.62 86 GLU A CA 1
ATOM 686 C C . GLU A 1 86 ? 4.762 -0.523 13.687 1.00 86.62 86 GLU A C 1
ATOM 688 O O . GLU A 1 86 ? 4.914 0.632 13.279 1.00 86.62 86 GLU A O 1
ATOM 693 N N . ASN A 1 87 ? 3.730 -0.884 14.457 1.00 87.75 87 ASN A N 1
ATOM 694 C CA . ASN A 1 87 ? 2.656 0.011 14.918 1.00 87.75 87 ASN A CA 1
ATOM 695 C C . ASN A 1 87 ? 1.990 0.826 13.788 1.00 87.75 87 ASN A C 1
ATOM 697 O O . ASN A 1 87 ? 1.611 1.982 13.971 1.00 87.75 87 ASN A O 1
ATOM 701 N N . SER A 1 88 ? 1.879 0.239 12.593 1.00 89.44 88 SER A N 1
ATOM 702 C CA . SER A 1 88 ? 1.217 0.867 11.445 1.00 89.44 88 SER A CA 1
ATOM 703 C C . SER A 1 88 ? -0.302 0.929 11.603 1.00 89.44 88 SER A C 1
ATOM 705 O O . SER A 1 88 ? -0.935 1.826 11.045 1.00 89.44 88 SER A O 1
ATOM 707 N N . ILE A 1 89 ? -0.880 -0.033 12.317 1.00 93.50 89 ILE A N 1
ATOM 708 C CA . ILE A 1 89 ? -2.295 -0.107 12.657 1.00 93.50 89 ILE A CA 1
ATOM 709 C C . ILE A 1 89 ? -2.398 0.210 14.146 1.00 93.50 89 ILE A C 1
ATOM 711 O O . ILE A 1 89 ? -2.104 -0.640 14.975 1.00 93.50 89 ILE A O 1
ATOM 715 N N . THR A 1 90 ? -2.790 1.436 14.487 1.00 95.00 90 THR A N 1
ATOM 716 C CA . THR A 1 90 ? -3.085 1.803 15.878 1.00 95.00 90 THR A CA 1
ATOM 717 C C . THR A 1 90 ? -4.580 1.640 16.168 1.00 95.00 90 THR A C 1
ATOM 719 O O . THR A 1 90 ? -5.347 1.195 15.309 1.00 95.00 90 THR A O 1
ATOM 722 N N . GLU A 1 91 ? -5.024 2.007 17.374 1.00 95.94 91 GLU A N 1
ATOM 723 C CA . GLU A 1 91 ? -6.447 1.996 17.741 1.00 95.94 91 GLU A CA 1
ATOM 724 C C . GLU A 1 91 ? -7.303 2.826 16.765 1.00 95.94 91 GLU A C 1
ATOM 726 O O . GLU A 1 91 ? -8.397 2.400 16.385 1.00 95.94 91 GLU A O 1
ATOM 731 N N . ASP A 1 92 ? -6.776 3.955 16.281 1.00 95.25 92 ASP A N 1
ATOM 732 C CA . ASP A 1 92 ? -7.477 4.841 15.347 1.00 95.25 92 ASP A CA 1
ATOM 733 C C . ASP A 1 92 ? -7.657 4.199 13.962 1.00 95.25 92 ASP A C 1
ATOM 735 O O . ASP A 1 92 ? -8.720 4.315 13.344 1.00 95.25 92 ASP A O 1
ATOM 739 N N . GLU A 1 93 ? -6.637 3.511 13.445 1.00 95.69 93 GLU A N 1
ATOM 740 C CA . GLU A 1 93 ? -6.718 2.777 12.179 1.00 95.69 93 GLU A CA 1
ATOM 741 C C . GLU A 1 93 ? -7.615 1.552 12.309 1.00 95.69 93 GLU A C 1
ATOM 743 O O . GLU A 1 93 ? -8.435 1.300 11.424 1.00 95.69 93 GLU A O 1
ATOM 748 N N . ALA A 1 94 ? -7.516 0.822 13.422 1.00 95.31 94 ALA A N 1
ATOM 749 C CA . ALA A 1 94 ? -8.314 -0.372 13.677 1.00 95.31 94 ALA A CA 1
ATOM 750 C C . ALA A 1 94 ? -9.824 -0.088 13.605 1.00 95.31 94 ALA A C 1
ATOM 752 O O . ALA A 1 94 ? -10.573 -0.893 13.054 1.00 95.31 94 ALA A O 1
ATOM 753 N N . GLN A 1 95 ? -10.274 1.082 14.074 1.00 96.94 95 GLN A N 1
ATOM 754 C CA . GLN A 1 95 ? -11.680 1.502 13.983 1.00 96.94 95 GLN A CA 1
ATOM 755 C C . GLN A 1 95 ? -12.155 1.781 12.546 1.00 96.94 95 GLN A C 1
ATOM 757 O O . GLN A 1 95 ? -13.359 1.753 12.276 1.00 96.94 95 GLN A O 1
ATOM 762 N N . LYS A 1 96 ? -11.232 2.068 11.622 1.00 96.75 96 LYS A N 1
ATOM 763 C CA . LYS A 1 96 ? -11.529 2.391 10.216 1.00 96.75 96 LYS A CA 1
ATOM 764 C C . LYS A 1 96 ? -11.542 1.142 9.331 1.00 96.75 96 LYS A C 1
ATOM 766 O O . LYS A 1 96 ? -12.234 1.133 8.311 1.00 96.75 96 LYS A O 1
ATOM 771 N N . ILE A 1 97 ? -10.797 0.104 9.714 1.00 97.12 97 ILE A N 1
ATOM 772 C CA . ILE A 1 97 ? -10.608 -1.109 8.916 1.00 97.12 97 ILE A CA 1
ATOM 773 C C . ILE A 1 97 ? -11.914 -1.894 8.779 1.00 97.12 97 ILE A C 1
ATOM 775 O O . ILE A 1 97 ? -12.529 -2.321 9.752 1.00 97.12 97 ILE A O 1
ATOM 779 N N . ARG A 1 98 ? -12.305 -2.130 7.523 1.00 94.94 98 ARG A N 1
ATOM 780 C CA . ARG A 1 98 ? -13.464 -2.959 7.142 1.00 94.94 98 ARG A CA 1
ATOM 781 C C . ARG A 1 98 ? -13.074 -4.329 6.597 1.00 94.94 98 ARG A C 1
ATOM 783 O O . ARG A 1 98 ? -13.943 -5.126 6.254 1.00 94.94 98 ARG A O 1
ATOM 790 N N . ALA A 1 99 ? -11.773 -4.586 6.491 1.00 97.25 99 ALA A N 1
ATOM 791 C CA . ALA A 1 99 ? -11.259 -5.811 5.912 1.00 97.25 99 ALA A CA 1
ATOM 792 C C . ALA A 1 99 ? -11.637 -7.038 6.741 1.00 97.25 99 ALA A C 1
ATOM 794 O O . ALA A 1 99 ? -11.659 -7.000 7.969 1.00 97.25 99 ALA A O 1
ATOM 795 N N . LYS A 1 100 ? -11.891 -8.155 6.056 1.00 96.81 100 LYS A N 1
ATOM 796 C CA . LYS A 1 100 ? -12.208 -9.437 6.704 1.00 96.81 100 LYS A CA 1
ATOM 797 C C . LYS A 1 100 ? -10.969 -10.085 7.315 1.00 96.81 100 LYS A C 1
ATOM 799 O O . LYS A 1 100 ? -11.094 -10.906 8.220 1.00 96.81 100 LYS A O 1
ATOM 804 N N . LEU A 1 101 ? -9.790 -9.754 6.789 1.00 96.88 101 LEU A N 1
ATOM 805 C CA . LEU A 1 101 ? -8.518 -10.310 7.222 1.00 96.88 101 LEU A CA 1
ATOM 806 C C . LEU A 1 101 ? -7.408 -9.253 7.206 1.00 96.88 101 LEU A C 1
ATOM 808 O O . LEU A 1 101 ? -7.283 -8.474 6.259 1.00 96.88 101 LEU A O 1
ATOM 812 N N . ILE A 1 102 ? -6.563 -9.288 8.235 1.00 96.75 102 ILE A N 1
ATOM 813 C CA . ILE A 1 102 ? -5.283 -8.579 8.284 1.00 96.75 102 ILE A CA 1
ATOM 814 C C . ILE A 1 102 ? -4.176 -9.637 8.232 1.00 96.75 102 ILE A C 1
ATOM 816 O O . ILE A 1 102 ? -4.192 -10.583 9.018 1.00 96.75 102 ILE A O 1
ATOM 820 N N . VAL A 1 103 ? -3.244 -9.511 7.283 1.00 96.06 103 VAL A N 1
ATOM 821 C CA . VAL A 1 103 ? -2.105 -10.433 7.124 1.00 96.06 103 VAL A CA 1
ATOM 822 C C . VAL A 1 103 ? -0.807 -9.671 7.330 1.00 96.06 103 VAL A C 1
ATOM 824 O O . VAL A 1 103 ? -0.359 -8.935 6.452 1.00 96.06 103 VAL A O 1
ATOM 827 N N . GLU A 1 104 ? -0.200 -9.852 8.494 1.00 95.44 104 GLU A N 1
ATOM 828 C CA . GLU A 1 104 ? 1.012 -9.142 8.889 1.00 95.44 104 GLU A CA 1
ATOM 829 C C . GLU A 1 104 ? 2.242 -9.692 8.163 1.00 95.44 104 GLU A C 1
ATOM 831 O O . GLU A 1 104 ? 2.621 -10.851 8.326 1.00 95.44 104 GLU A O 1
ATOM 836 N N . GLY A 1 105 ? 2.859 -8.854 7.331 1.00 91.88 105 GLY A N 1
ATOM 837 C CA . GLY A 1 105 ? 4.157 -9.133 6.713 1.00 91.88 105 GLY A CA 1
ATOM 838 C C . GLY A 1 105 ? 5.324 -8.422 7.404 1.00 91.88 105 GLY A C 1
ATOM 839 O O . GLY A 1 105 ? 6.474 -8.810 7.207 1.00 91.88 105 GLY A O 1
ATOM 840 N N . ALA A 1 106 ? 5.038 -7.380 8.187 1.00 92.62 106 ALA A N 1
ATOM 841 C CA . ALA A 1 106 ? 5.999 -6.722 9.069 1.00 92.62 106 ALA A CA 1
ATOM 842 C C . ALA A 1 106 ? 5.989 -7.358 10.470 1.00 92.62 106 ALA A C 1
ATOM 844 O O . ALA A 1 106 ? 5.080 -8.109 10.813 1.00 92.62 106 ALA A O 1
ATOM 845 N N . ASN A 1 107 ? 6.992 -7.035 11.290 1.00 89.19 107 ASN A N 1
ATOM 846 C CA . ASN A 1 107 ? 7.007 -7.410 12.705 1.00 89.19 107 ASN A CA 1
ATOM 847 C C . ASN A 1 107 ? 6.207 -6.383 13.518 1.00 89.19 107 ASN A C 1
ATOM 849 O O . ASN A 1 107 ? 6.503 -5.195 13.429 1.00 89.19 107 ASN A O 1
ATOM 853 N N . GLY A 1 108 ? 5.221 -6.844 14.297 1.00 83.00 108 GLY A N 1
ATOM 854 C CA . GLY A 1 108 ? 4.387 -6.001 15.166 1.00 83.00 108 GLY A CA 1
ATOM 855 C C . GLY A 1 108 ? 3.724 -4.798 14.477 1.00 83.00 108 GLY A C 1
ATOM 856 O O . GLY A 1 108 ? 3.846 -3.687 14.989 1.00 83.00 108 GLY A O 1
ATOM 857 N N . PRO A 1 109 ? 3.090 -4.945 13.296 1.00 80.38 109 PRO A N 1
ATOM 858 C CA . PRO A 1 109 ? 2.438 -3.822 12.634 1.00 80.38 109 PRO A CA 1
ATOM 859 C C . PRO A 1 109 ? 1.115 -3.399 13.285 1.00 80.38 109 PRO A C 1
ATOM 861 O O . PRO A 1 109 ? 0.622 -2.340 12.902 1.00 80.38 109 PRO A O 1
ATOM 864 N N . THR A 1 110 ? 0.567 -4.192 14.211 1.00 75.62 110 THR A N 1
ATOM 865 C CA . THR A 1 110 ? -0.689 -3.955 14.943 1.00 75.62 110 THR A CA 1
ATOM 866 C C . THR A 1 110 ? -0.433 -3.871 16.442 1.00 75.62 110 THR A C 1
ATOM 868 O O . THR A 1 110 ? 0.409 -4.662 16.928 1.00 75.62 110 THR A O 1
#

Radius of gyration: 12.77 Å; chains: 1; bounding box: 27×30×32 Å

InterPro domains:
  IPR006096 Glutamate/phenylalanine/leucine/valine/L-tryptophan dehydrogenase, C-terminal [PF00208] (1-110)
  IPR006096 Glutamate/phenylalanine/leucine/valine/L-tryptophan dehydrogenase, C-terminal [SM00839] (1-110)
  IPR036291 NAD(P)-binding domain superfamily [SSF51735] (1-110)

Foldseek 3Di:
DEDCPDQNLVVVVVCVVVVHFAFKYWYQDPVPGIWMWGDPRGDPSVVQVVVCVVPVDCPPVPRTDIDDPLVVLQDPEQEDEHQDDACLQPPSSVVRHPHVYYHYNDDRND

Organism: NCBI:txid33033

Secondary structure (DSSP, 8-state):
-B--SHHHHHHHHHHHHTT----EEEEEETTTEEEEEE-TT---HHHHHHHHHHHS-STT-TT-EEE-HHHHHT---SEE-B-S-TT-S-HHHHTT---SEE---SSS--